Protein AF-A0A9W3TJ13-F1 (afdb_monomer_lite)

Foldseek 3Di:
DPLLVVLLVQLLVLLVVLLVQLVVVVVDPDDLVSLVSSVVSLLSSLVSLLVSLVPDDDPDPLSVVLSVLLVVLSVCLVVLVVVLVVCVVVVVDQLVVSLVSLVSSVVSLVSNLVSSLVNLVVCVPDPVDDPVSSVSSNVSSVSSCSSSVVSSVVSSVVSVCVNVVHDDDD

Organism: Bacillus thuringiensis (NCBI:txid1428)

Radius of gyration: 17.48 Å; chains: 1; bounding box: 41×22×54 Å

Secondary structure (DSSP, 8-state):
--HHHHHHHHHHHHHHHHHHHHHHHHHTT--GGGHHHHHHHHHHHHHHHHHHHHTS---SHHHHHHHHHHHHHHHHHHHHHHHHHHHHHTT-S-HHHHHHHHHHHHHHHHHHHHHHHHHHHHTTT-TTS-HHHHHHHHHHHHHHHHHHHHHHHHHHHHHHHHHTT--S--

InterPro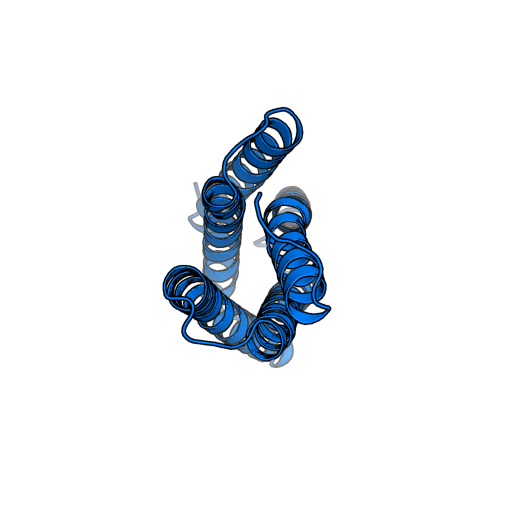 domains:
  IPR025001 Protein of unknown function DUF3902 [PF13042] (2-166)

Sequence (170 aa):
MKAVAKNIIISFVFAVLGIIWLALNLRGNHEWILYWIDVLLAYLSLFFLILVYCKNEYNKKLPKVLIKIAVISFNTGALGILIGIIYELLEKWTYKILMLYWLVILFLYLMTIISLVILVFVNRNDPSYNWLYKILILLSILFTLGPVIFPVVLTIIGNVMNASGGWSNI

pLDDT: mean 87.97, std 12.63, range [39.31, 98.12]

Structure (mmCIF, N/CA/C/O backbone):
data_AF-A0A9W3TJ13-F1
#
_entry.id   AF-A0A9W3TJ13-F1
#
loop_
_atom_site.group_PDB
_atom_site.id
_atom_site.type_symbol
_atom_site.label_atom_id
_atom_site.label_alt_id
_atom_site.label_comp_id
_atom_site.label_asym_id
_atom_site.label_entity_id
_atom_site.label_seq_id
_atom_site.pdbx_PDB_ins_code
_atom_site.Cartn_x
_atom_site.Cartn_y
_atom_site.Cartn_z
_atom_site.occupancy
_atom_site.B_iso_or_equiv
_atom_site.auth_seq_id
_atom_site.auth_comp_id
_atom_site.auth_asym_id
_atom_site.auth_atom_id
_atom_site.pdbx_PDB_model_num
ATOM 1 N N . MET A 1 1 ? -19.156 13.845 14.046 1.00 54.50 1 MET A N 1
ATOM 2 C CA . MET A 1 1 ? -18.644 12.462 13.879 1.00 54.50 1 MET A CA 1
ATOM 3 C C . MET A 1 1 ? -17.532 12.214 14.886 1.00 54.50 1 MET A C 1
ATOM 5 O O . MET A 1 1 ? -16.665 13.074 14.998 1.00 54.50 1 MET A O 1
ATOM 9 N N . LYS A 1 2 ? -17.514 11.072 15.594 1.00 71.25 2 LYS A N 1
ATOM 10 C CA . LYS A 1 2 ? -16.312 10.659 16.348 1.00 71.25 2 LYS A CA 1
ATOM 11 C C . LYS A 1 2 ? -15.118 10.627 15.382 1.00 71.25 2 LYS A C 1
ATOM 13 O O . LYS A 1 2 ? -15.274 10.172 14.248 1.00 71.25 2 LYS A O 1
ATOM 18 N N . ALA A 1 3 ? -13.951 11.107 15.814 1.00 78.00 3 ALA A N 1
ATOM 19 C CA . ALA A 1 3 ? -12.763 11.246 14.961 1.00 78.00 3 ALA A CA 1
ATOM 20 C C . ALA A 1 3 ? -12.375 9.940 14.234 1.00 78.00 3 ALA A C 1
ATOM 22 O O . ALA A 1 3 ? -11.921 9.981 13.094 1.00 78.00 3 ALA A O 1
ATOM 23 N N . VAL A 1 4 ? -12.635 8.788 14.862 1.00 83.19 4 VAL A N 1
ATOM 24 C CA . VAL A 1 4 ? -12.443 7.445 14.292 1.00 83.19 4 VAL A CA 1
ATOM 25 C C . VAL A 1 4 ? -13.295 7.223 13.038 1.00 83.19 4 VAL A C 1
ATOM 27 O O . VAL A 1 4 ? -12.759 6.903 11.983 1.00 83.19 4 VAL A O 1
ATOM 30 N N . ALA A 1 5 ? -14.609 7.462 13.114 1.00 85.75 5 ALA A N 1
ATOM 31 C CA . ALA A 1 5 ? -15.523 7.256 11.988 1.00 85.75 5 ALA A CA 1
ATOM 32 C C . ALA A 1 5 ? -15.178 8.156 10.792 1.00 85.75 5 ALA A C 1
ATOM 34 O O . ALA A 1 5 ? -15.210 7.704 9.651 1.00 85.75 5 ALA A O 1
ATOM 35 N N . LYS A 1 6 ? -14.785 9.411 11.059 1.00 90.19 6 LYS A N 1
ATOM 36 C CA . LYS A 1 6 ? -14.334 10.349 10.021 1.00 90.19 6 LYS A CA 1
ATOM 37 C C . LYS A 1 6 ? -13.149 9.775 9.239 1.00 90.19 6 LYS A C 1
ATOM 39 O O . LYS A 1 6 ? -13.184 9.766 8.015 1.00 90.19 6 LYS A O 1
ATOM 44 N N . ASN A 1 7 ? -12.126 9.277 9.929 1.00 91.81 7 ASN A N 1
ATOM 45 C CA . ASN A 1 7 ? -10.940 8.733 9.270 1.00 91.81 7 ASN A CA 1
ATOM 46 C C . ASN A 1 7 ? -11.242 7.453 8.475 1.00 91.81 7 ASN A C 1
ATOM 48 O O . ASN A 1 7 ? -10.694 7.279 7.393 1.00 91.81 7 ASN A O 1
ATOM 52 N N . ILE A 1 8 ? -12.133 6.587 8.970 1.00 92.06 8 ILE A N 1
ATOM 53 C CA . ILE A 1 8 ? -12.556 5.378 8.240 1.00 92.06 8 ILE A CA 1
ATOM 54 C C . ILE A 1 8 ? -13.268 5.754 6.937 1.00 92.06 8 ILE A C 1
ATOM 56 O O . ILE A 1 8 ? -12.957 5.196 5.890 1.00 92.06 8 ILE A O 1
ATOM 60 N N . ILE A 1 9 ? -14.184 6.727 6.984 1.00 94.06 9 ILE A N 1
ATOM 61 C CA . ILE A 1 9 ? -14.895 7.207 5.790 1.00 94.06 9 ILE A CA 1
ATOM 62 C C . ILE A 1 9 ? -13.913 7.831 4.795 1.00 94.06 9 ILE A C 1
ATOM 64 O O . ILE A 1 9 ? -13.974 7.520 3.611 1.00 94.06 9 ILE A O 1
ATOM 68 N N . ILE A 1 10 ? -12.985 8.671 5.265 1.00 94.94 10 ILE A N 1
ATOM 69 C CA . ILE A 1 10 ? -11.967 9.283 4.400 1.00 94.94 10 ILE A CA 1
ATOM 70 C C . ILE A 1 10 ? -11.096 8.208 3.741 1.00 94.94 10 ILE A C 1
ATOM 72 O O . ILE A 1 10 ? -10.881 8.262 2.533 1.00 94.94 10 ILE A O 1
ATOM 76 N N . SER A 1 11 ? -10.640 7.211 4.507 1.00 96.38 11 SER A N 1
ATOM 77 C CA . SER A 1 11 ? -9.908 6.069 3.952 1.00 96.38 11 SER A CA 1
ATOM 78 C C . SER A 1 11 ? -10.710 5.381 2.850 1.00 96.38 11 SER A C 1
ATOM 80 O O . SER A 1 11 ? -10.192 5.156 1.760 1.00 96.38 11 SER A O 1
ATOM 82 N N . PHE A 1 12 ? -11.983 5.088 3.111 1.00 96.62 12 PHE A N 1
ATOM 83 C CA . PHE A 1 12 ? -12.838 4.417 2.142 1.00 96.62 12 PHE A CA 1
ATOM 84 C C . PHE A 1 12 ? -12.996 5.220 0.847 1.00 96.62 12 PHE A C 1
ATOM 86 O O . PHE A 1 12 ? -12.848 4.658 -0.235 1.00 96.62 12 PHE A O 1
ATOM 93 N N . VAL A 1 13 ? -13.207 6.537 0.943 1.00 97.75 13 VAL A N 1
ATOM 94 C CA . VAL A 1 13 ? -13.282 7.425 -0.229 1.00 97.75 13 VAL A CA 1
ATOM 95 C C . VAL A 1 13 ? -11.995 7.358 -1.052 1.00 97.75 13 VAL A C 1
ATOM 97 O O . VAL A 1 13 ? -12.065 7.157 -2.260 1.00 97.75 13 VAL A O 1
ATOM 100 N N . PHE A 1 14 ? -10.822 7.457 -0.418 1.00 98.12 14 PHE A N 1
ATOM 101 C CA . PHE A 1 14 ? -9.545 7.341 -1.130 1.00 98.12 14 PHE A CA 1
ATOM 102 C C . PHE A 1 14 ? -9.347 5.966 -1.779 1.00 98.12 14 PHE A C 1
ATOM 104 O O . PHE A 1 14 ? -8.860 5.892 -2.904 1.00 98.12 14 PHE A O 1
ATOM 111 N N . ALA A 1 15 ? -9.762 4.885 -1.115 1.00 97.25 15 ALA A N 1
ATOM 112 C CA . ALA A 1 15 ? -9.664 3.538 -1.670 1.00 97.25 15 ALA A CA 1
ATOM 113 C C . ALA A 1 15 ? -10.547 3.369 -2.919 1.00 97.25 15 ALA A C 1
ATOM 115 O O . ALA A 1 15 ? -10.103 2.827 -3.927 1.00 97.25 15 ALA A O 1
ATOM 116 N N . VAL A 1 16 ? -11.783 3.879 -2.872 1.00 97.56 16 VAL A N 1
ATOM 117 C CA . VAL A 1 16 ? -12.705 3.872 -4.017 1.00 97.56 16 VAL A CA 1
ATOM 118 C C . VAL A 1 16 ? -12.157 4.716 -5.165 1.00 97.56 16 VAL A C 1
ATOM 120 O O . VAL A 1 16 ? -12.178 4.263 -6.306 1.00 97.56 16 VAL A O 1
ATOM 123 N N . LEU A 1 17 ? -11.626 5.909 -4.879 1.00 97.31 17 LEU A N 1
ATOM 124 C CA . LEU A 1 17 ? -10.993 6.750 -5.897 1.00 97.31 17 LEU A CA 1
ATOM 125 C C . LEU A 1 17 ? -9.804 6.045 -6.558 1.00 97.31 17 LEU A C 1
ATOM 127 O O . LEU A 1 17 ? -9.684 6.114 -7.775 1.00 97.31 17 LEU A O 1
ATOM 131 N N . GLY A 1 18 ? -8.979 5.327 -5.789 1.00 95.94 18 GLY A N 1
ATOM 132 C CA . GLY A 1 18 ? -7.889 4.517 -6.338 1.00 95.94 18 GLY A CA 1
ATOM 133 C C . GLY A 1 18 ? -8.389 3.424 -7.286 1.00 95.94 18 GLY A C 1
ATOM 134 O O . GLY A 1 18 ? -7.834 3.240 -8.358 1.00 95.94 18 GLY A O 1
ATOM 135 N N . ILE A 1 19 ? -9.481 2.732 -6.947 1.00 95.44 19 ILE A N 1
ATOM 136 C CA . ILE A 1 19 ? -10.087 1.731 -7.845 1.00 95.44 19 ILE A CA 1
ATOM 137 C C . ILE A 1 19 ? -10.653 2.368 -9.119 1.00 95.44 19 ILE A C 1
ATOM 139 O O . ILE A 1 19 ? -10.511 1.803 -10.203 1.00 95.44 19 ILE A O 1
ATOM 143 N N . ILE A 1 20 ? -11.299 3.532 -9.004 1.00 93.94 20 ILE A N 1
ATOM 144 C CA . ILE A 1 20 ? -11.822 4.266 -10.163 1.00 93.94 20 ILE A CA 1
ATOM 145 C C . ILE A 1 20 ? -10.670 4.681 -11.080 1.00 93.94 20 ILE A C 1
ATOM 147 O O . ILE A 1 20 ? -10.757 4.468 -12.288 1.00 93.94 20 ILE A O 1
ATOM 151 N N . TRP A 1 21 ? -9.597 5.237 -10.515 1.00 93.06 21 TRP A N 1
ATOM 152 C CA . TRP A 1 21 ? -8.429 5.659 -11.282 1.00 93.06 21 TRP A CA 1
ATOM 153 C C . TRP A 1 21 ? -7.754 4.464 -11.964 1.00 93.06 21 TRP A C 1
ATOM 155 O O . TRP A 1 21 ? -7.543 4.512 -13.174 1.00 93.06 21 TRP A O 1
ATOM 165 N N . LEU A 1 22 ? -7.605 3.337 -11.260 1.00 92.62 22 LEU A N 1
ATOM 166 C CA . LEU A 1 22 ? -7.074 2.098 -11.825 1.00 92.62 22 LEU A CA 1
ATOM 167 C C . LEU A 1 22 ? -7.919 1.631 -13.015 1.00 92.62 22 LEU A C 1
ATOM 169 O O . LEU A 1 22 ? -7.386 1.259 -14.055 1.00 92.62 22 LEU A O 1
ATOM 173 N N . ALA A 1 23 ? -9.248 1.670 -12.894 1.00 91.94 23 ALA A N 1
ATOM 174 C CA . ALA A 1 23 ? -10.144 1.273 -13.976 1.00 91.94 23 ALA A CA 1
ATOM 175 C C . ALA A 1 23 ? -10.037 2.189 -15.209 1.00 91.94 23 ALA A C 1
ATOM 177 O O . ALA A 1 23 ? -10.169 1.706 -16.335 1.00 91.94 23 ALA A O 1
ATOM 178 N N . LEU A 1 24 ? 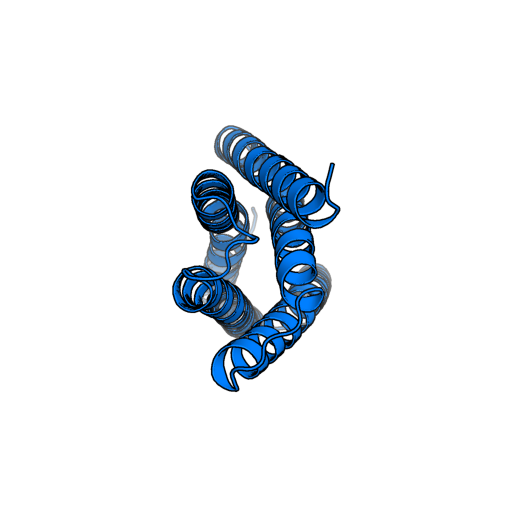-9.801 3.491 -15.019 1.00 89.50 24 LEU A N 1
ATOM 179 C CA . LEU A 1 24 ? -9.549 4.435 -16.115 1.00 89.50 24 LEU A CA 1
ATOM 180 C C . LEU A 1 24 ? -8.193 4.168 -16.774 1.00 89.50 24 LEU A C 1
ATOM 182 O O . LEU A 1 24 ? -8.100 4.104 -18.000 1.00 89.50 24 LEU A O 1
ATOM 186 N N . ASN A 1 25 ? -7.174 3.936 -15.953 1.00 86.94 25 ASN A N 1
ATOM 187 C CA . ASN A 1 25 ? -5.821 3.599 -16.366 1.00 86.94 25 ASN A CA 1
ATOM 188 C C . ASN A 1 25 ? -5.764 2.294 -17.172 1.00 86.94 25 ASN A C 1
ATOM 190 O O . ASN A 1 25 ? -5.073 2.239 -18.178 1.00 86.94 25 ASN A O 1
ATOM 194 N N . LEU A 1 26 ? -6.555 1.280 -16.811 1.00 85.88 26 LEU A N 1
ATOM 195 C CA . LEU A 1 26 ? -6.668 0.026 -17.570 1.00 85.88 26 LEU A CA 1
ATOM 196 C C . LEU A 1 26 ? -7.411 0.172 -18.908 1.00 85.88 26 LEU A C 1
ATOM 198 O O . LEU A 1 26 ? -7.271 -0.681 -19.783 1.00 85.88 26 LEU A O 1
ATOM 202 N N . ARG A 1 27 ? -8.253 1.202 -19.060 1.00 84.38 27 ARG A N 1
ATOM 203 C CA . ARG A 1 27 ? -9.055 1.431 -20.276 1.00 84.38 27 ARG A CA 1
ATOM 204 C C . ARG A 1 27 ? -8.384 2.364 -21.278 1.00 84.38 27 ARG A C 1
ATOM 206 O O . ARG A 1 27 ? -8.701 2.286 -22.461 1.00 84.38 27 ARG A O 1
ATOM 213 N N . GLY A 1 28 ? -7.528 3.268 -20.815 1.00 71.12 28 GLY A N 1
ATOM 214 C CA . GLY A 1 28 ? -6.802 4.206 -21.667 1.00 71.12 28 GLY A CA 1
ATOM 215 C C . GLY A 1 28 ? -5.331 3.833 -21.807 1.00 71.12 28 GLY A C 1
ATOM 216 O O . GLY A 1 28 ? -4.764 3.195 -20.931 1.00 71.12 28 GLY A O 1
ATOM 217 N N . ASN A 1 29 ? -4.695 4.272 -22.891 1.00 69.19 29 ASN A N 1
ATOM 218 C CA . ASN A 1 29 ? -3.251 4.127 -23.069 1.00 69.19 29 ASN A CA 1
ATOM 219 C C . ASN A 1 29 ? -2.521 5.278 -22.355 1.00 69.19 29 ASN A C 1
ATOM 221 O O . ASN A 1 29 ? -2.046 6.213 -22.998 1.00 69.19 29 ASN A O 1
ATOM 225 N N . HIS A 1 30 ? -2.551 5.270 -21.023 1.00 72.25 30 HIS A N 1
ATOM 226 C CA . HIS A 1 30 ? -1.938 6.317 -20.208 1.00 72.25 30 HIS A CA 1
ATOM 227 C C . HIS A 1 30 ? -0.441 6.060 -20.011 1.00 72.25 30 HIS A C 1
ATOM 229 O O . HIS A 1 30 ? 0.005 4.914 -19.950 1.00 72.25 30 HIS A O 1
ATOM 235 N N . GLU A 1 31 ? 0.331 7.141 -19.882 1.00 81.94 31 GLU A N 1
ATOM 236 C CA . GLU A 1 31 ? 1.753 7.061 -19.550 1.00 81.94 31 GLU A CA 1
ATOM 237 C C . GLU A 1 31 ? 1.966 6.351 -18.210 1.00 81.94 31 GLU A C 1
ATOM 239 O O . GLU A 1 31 ? 1.214 6.558 -17.255 1.00 81.94 31 GLU A O 1
ATOM 244 N N . TRP A 1 32 ? 3.045 5.568 -18.115 1.00 82.44 32 TRP A N 1
ATOM 245 C CA . TRP A 1 32 ? 3.369 4.780 -16.923 1.00 82.44 32 TRP A CA 1
ATOM 246 C C . TRP A 1 32 ? 3.381 5.605 -15.629 1.00 82.44 32 TRP A C 1
ATOM 248 O O . TRP A 1 32 ? 2.949 5.131 -14.576 1.00 82.44 32 TRP A O 1
ATOM 258 N N . ILE A 1 33 ? 3.813 6.869 -15.709 1.00 83.12 33 ILE A N 1
ATOM 259 C CA . ILE A 1 33 ? 3.897 7.755 -14.548 1.00 83.12 33 ILE A CA 1
ATOM 260 C C . ILE A 1 33 ? 2.524 8.003 -13.896 1.00 83.12 33 ILE A C 1
ATOM 262 O O . ILE A 1 33 ? 2.430 8.184 -12.681 1.00 83.12 33 ILE A O 1
ATOM 266 N N . LEU A 1 34 ? 1.442 7.960 -14.681 1.00 86.38 34 LEU A N 1
ATOM 267 C CA . LEU A 1 34 ? 0.078 8.206 -14.212 1.00 86.38 34 LEU A CA 1
ATOM 268 C C . LEU A 1 34 ? -0.494 7.034 -13.405 1.00 86.38 34 LEU A C 1
ATOM 270 O O . LEU A 1 34 ? -1.430 7.244 -12.625 1.00 86.38 34 LEU A O 1
ATOM 274 N N . TYR A 1 35 ? 0.089 5.833 -13.506 1.00 88.56 35 TYR A N 1
ATOM 275 C CA . TYR A 1 35 ? -0.261 4.718 -12.621 1.00 88.56 35 TYR A CA 1
ATOM 276 C C . TYR A 1 35 ? 0.170 4.978 -11.170 1.00 88.56 35 TYR A C 1
ATOM 278 O O . TYR A 1 35 ? -0.401 4.417 -10.241 1.00 88.56 35 TYR A O 1
ATOM 286 N N . TRP A 1 36 ? 1.127 5.874 -10.913 1.00 93.06 36 TRP A N 1
ATOM 287 C CA . TRP A 1 36 ? 1.531 6.195 -9.538 1.00 93.06 36 TRP A CA 1
ATOM 288 C C . TRP A 1 36 ? 0.506 7.053 -8.785 1.00 93.06 36 TRP A C 1
ATOM 290 O O . TRP A 1 36 ? 0.549 7.120 -7.555 1.00 93.06 36 TRP A O 1
ATOM 300 N N . ILE A 1 37 ? -0.464 7.650 -9.487 1.00 93.00 37 ILE A N 1
ATOM 301 C CA . ILE A 1 37 ? -1.615 8.312 -8.855 1.00 93.00 37 ILE A CA 1
ATOM 302 C C . ILE A 1 37 ? -2.496 7.274 -8.139 1.00 93.00 37 ILE A C 1
ATOM 304 O O . ILE A 1 37 ? -2.953 7.537 -7.025 1.00 93.00 37 ILE A O 1
ATOM 308 N N . ASP A 1 38 ? -2.659 6.074 -8.712 1.00 92.19 38 ASP A N 1
ATOM 309 C CA . ASP A 1 38 ? -3.351 4.946 -8.065 1.00 92.19 38 ASP A CA 1
ATOM 310 C C . ASP A 1 38 ? -2.707 4.611 -6.719 1.00 92.19 38 ASP A C 1
ATOM 312 O O . ASP A 1 38 ? -3.374 4.501 -5.683 1.00 92.19 38 ASP A O 1
ATOM 316 N N . VAL A 1 39 ? -1.376 4.520 -6.736 1.00 95.44 39 VAL A N 1
ATOM 317 C CA . VAL A 1 39 ? -0.560 4.224 -5.559 1.00 95.44 39 VAL A CA 1
ATOM 318 C C . VAL A 1 39 ? -0.705 5.321 -4.513 1.00 95.44 39 VAL A C 1
ATOM 320 O O . VAL A 1 39 ? -0.909 5.018 -3.338 1.00 95.44 39 VAL A O 1
ATOM 323 N N . LEU A 1 40 ? -0.665 6.593 -4.918 1.00 96.62 40 LEU A N 1
ATOM 324 C CA . LEU A 1 40 ? -0.847 7.727 -4.014 1.00 96.62 40 LEU A CA 1
ATOM 325 C C . LEU A 1 40 ? -2.207 7.676 -3.303 1.00 96.62 40 LEU A C 1
ATOM 327 O O . LEU A 1 40 ? -2.270 7.822 -2.079 1.00 96.62 40 LEU A O 1
ATOM 331 N N . LEU A 1 41 ? -3.291 7.440 -4.048 1.00 97.56 41 LEU A N 1
ATOM 332 C CA . LEU A 1 41 ? -4.645 7.338 -3.496 1.00 97.56 41 LEU A CA 1
ATOM 333 C C . LEU A 1 41 ? -4.759 6.162 -2.518 1.00 97.56 41 LEU A C 1
ATOM 335 O O . LEU A 1 41 ? -5.314 6.304 -1.424 1.00 97.56 41 LEU A O 1
ATOM 339 N N . ALA A 1 42 ? -4.166 5.019 -2.857 1.00 96.75 42 ALA A N 1
ATOM 340 C CA . ALA A 1 42 ? -4.127 3.871 -1.966 1.00 96.75 42 ALA A CA 1
ATOM 341 C C . ALA A 1 42 ? -3.326 4.137 -0.681 1.00 96.75 42 ALA A C 1
ATOM 343 O O . ALA A 1 42 ? -3.785 3.803 0.414 1.00 96.75 42 ALA A O 1
ATOM 344 N N . TYR A 1 43 ? -2.166 4.788 -0.780 1.00 96.31 43 TYR A N 1
ATOM 345 C CA . TYR A 1 43 ? -1.351 5.145 0.382 1.00 96.31 43 TYR A CA 1
ATOM 346 C C . TYR A 1 43 ? -2.048 6.166 1.288 1.00 96.31 43 TYR A C 1
ATOM 348 O O . TYR A 1 43 ? -1.991 6.029 2.511 1.00 96.31 43 TYR A O 1
ATOM 356 N N . LEU A 1 44 ? -2.771 7.139 0.723 1.00 97.50 44 LEU A N 1
ATOM 357 C CA . LEU A 1 44 ? -3.614 8.056 1.497 1.00 97.50 44 LEU A CA 1
ATOM 358 C C . LEU A 1 44 ? -4.718 7.305 2.247 1.00 97.50 44 LEU A C 1
ATOM 360 O O . LEU A 1 44 ? -4.939 7.562 3.431 1.00 97.50 44 LEU A O 1
ATOM 364 N N . SER A 1 45 ? -5.373 6.335 1.603 1.00 97.56 45 SER A N 1
ATOM 365 C CA . SER A 1 45 ? -6.355 5.483 2.280 1.00 97.56 45 SER A CA 1
ATOM 366 C C . SER A 1 45 ? -5.747 4.748 3.479 1.00 97.56 45 SER A C 1
ATOM 368 O O . SER A 1 45 ? -6.268 4.842 4.597 1.00 97.56 45 SER A O 1
ATOM 370 N N . LEU A 1 46 ? -4.618 4.065 3.273 1.00 97.06 46 LEU A N 1
ATOM 371 C CA . LEU A 1 46 ? -3.932 3.312 4.324 1.00 97.06 46 LEU A CA 1
ATOM 372 C C . LEU A 1 46 ? -3.434 4.215 5.455 1.00 97.06 46 LEU A C 1
ATOM 374 O O . LEU A 1 46 ? -3.540 3.838 6.621 1.00 97.06 46 LEU A O 1
ATOM 378 N N . PHE A 1 47 ? -2.967 5.424 5.143 1.00 96.44 47 PHE A N 1
ATOM 379 C CA . PHE A 1 47 ? -2.561 6.412 6.141 1.00 96.44 47 PHE A CA 1
ATOM 380 C C . PHE A 1 47 ? -3.692 6.722 7.129 1.00 96.44 47 PHE A C 1
ATOM 382 O O . PHE A 1 47 ? -3.494 6.664 8.347 1.00 96.44 47 PHE A O 1
ATOM 389 N N . PHE A 1 48 ? -4.903 6.990 6.630 1.00 94.75 48 PHE A N 1
ATOM 390 C CA . PHE A 1 48 ? -6.048 7.263 7.500 1.00 94.75 48 PHE A CA 1
ATOM 391 C C . PHE A 1 48 ? -6.452 6.047 8.344 1.00 94.75 48 PHE A C 1
ATOM 393 O O . PHE A 1 48 ? -6.840 6.232 9.501 1.00 94.75 48 PHE A O 1
ATOM 400 N N . LEU A 1 49 ? -6.306 4.820 7.831 1.00 93.44 49 LEU A N 1
ATOM 401 C CA . LEU A 1 49 ? -6.511 3.602 8.627 1.00 93.44 49 LEU A CA 1
ATOM 402 C C . LEU A 1 49 ? -5.451 3.441 9.714 1.00 93.44 49 LEU A C 1
ATOM 404 O O . LEU A 1 49 ? -5.784 3.172 10.865 1.00 93.44 49 LEU A O 1
ATOM 408 N N . ILE A 1 50 ? -4.178 3.655 9.392 1.00 93.38 50 ILE A N 1
ATOM 409 C CA . ILE A 1 50 ? -3.092 3.584 10.373 1.00 93.38 50 ILE A CA 1
ATOM 410 C C . ILE A 1 50 ? -3.324 4.611 11.489 1.00 93.38 50 ILE A C 1
ATOM 412 O O . ILE A 1 50 ? -3.212 4.264 12.663 1.00 93.38 50 ILE A O 1
ATOM 416 N N . LEU A 1 51 ? -3.749 5.837 11.160 1.00 91.44 51 LEU A N 1
ATOM 417 C CA . LEU A 1 51 ? -4.113 6.852 12.157 1.00 91.44 51 LEU A CA 1
ATOM 418 C C . LEU A 1 51 ? -5.246 6.404 13.085 1.00 91.44 51 LEU A C 1
ATOM 420 O O . LEU A 1 51 ? -5.242 6.745 14.269 1.00 91.44 51 LEU A O 1
ATOM 424 N N . VAL A 1 52 ? -6.224 5.668 12.556 1.00 88.75 52 VAL A N 1
ATOM 425 C CA . VAL A 1 52 ? -7.323 5.102 13.345 1.00 88.75 52 VAL A CA 1
ATOM 426 C C . VAL A 1 52 ? -6.791 4.109 14.373 1.00 88.75 52 VAL A C 1
ATOM 428 O O . VAL A 1 52 ? -7.221 4.143 15.526 1.00 88.75 52 VAL A O 1
ATOM 431 N N . TYR A 1 53 ? -5.820 3.275 13.994 1.00 85.69 53 TYR A N 1
ATOM 432 C CA . TYR A 1 53 ? -5.206 2.341 14.928 1.00 85.69 53 TYR A CA 1
ATOM 433 C C . TYR A 1 53 ? -4.271 3.041 15.916 1.00 85.69 53 TYR A C 1
ATOM 435 O O . TYR A 1 53 ? -4.398 2.779 17.103 1.00 85.69 53 TYR A O 1
ATOM 443 N N . CYS A 1 54 ? -3.414 3.969 15.488 1.00 84.69 54 CYS A N 1
ATOM 444 C CA . CYS A 1 54 ? -2.465 4.666 16.368 1.00 84.69 54 CYS A CA 1
ATOM 445 C C . CYS A 1 54 ? -3.125 5.489 17.486 1.00 84.69 54 CYS A C 1
ATOM 447 O O . CYS A 1 54 ? -2.504 5.699 18.523 1.00 84.69 54 CYS A O 1
ATOM 449 N N . LYS A 1 55 ? -4.361 5.966 17.289 1.00 76.06 55 LYS A N 1
ATOM 450 C CA . LYS A 1 55 ? -5.081 6.782 18.281 1.00 76.06 55 LYS A CA 1
ATOM 451 C C . LYS A 1 55 ? -5.749 5.988 19.403 1.00 76.06 55 LYS A C 1
ATOM 453 O O . LYS A 1 55 ? -6.174 6.609 20.372 1.00 76.06 55 LYS A O 1
ATOM 458 N N . ASN A 1 56 ? -5.872 4.666 19.289 1.00 70.19 56 ASN A N 1
ATOM 459 C CA . ASN A 1 56 ? -6.513 3.873 20.339 1.00 70.19 56 ASN A CA 1
ATOM 460 C C . ASN A 1 56 ? -5.456 3.293 21.283 1.00 70.19 56 ASN A C 1
ATOM 462 O O . ASN A 1 56 ? -4.420 2.781 20.850 1.00 70.19 56 ASN A O 1
ATOM 466 N N . GLU A 1 57 ? -5.740 3.331 22.579 1.00 65.44 57 GLU A N 1
ATOM 467 C CA . GLU A 1 57 ? -4.902 2.695 23.588 1.00 65.44 57 GLU A CA 1
ATOM 468 C C . GLU A 1 57 ? -5.165 1.187 23.609 1.00 65.44 57 GLU A C 1
ATOM 470 O O . GLU A 1 57 ? -6.226 0.719 24.019 1.00 65.44 57 GLU A O 1
ATOM 475 N N . TYR A 1 58 ? -4.188 0.395 23.165 1.00 68.25 58 TYR A N 1
ATOM 476 C CA . TYR A 1 58 ? -4.269 -1.062 23.273 1.00 68.25 58 TYR A CA 1
ATOM 477 C C . TYR A 1 58 ? -3.556 -1.548 24.520 1.00 68.25 58 TYR A C 1
ATOM 479 O O . TYR A 1 58 ? -2.352 -1.360 24.665 1.00 68.25 58 TYR A O 1
ATOM 487 N N . ASN A 1 59 ? -4.260 -2.291 25.368 1.00 69.12 59 ASN A N 1
ATOM 488 C CA . ASN A 1 59 ? -3.641 -2.938 26.529 1.00 69.12 59 ASN A CA 1
ATOM 489 C C . ASN A 1 59 ? -2.848 -4.201 26.155 1.00 69.12 59 ASN A C 1
ATOM 491 O O . ASN A 1 59 ? -1.960 -4.628 26.888 1.00 69.12 59 ASN A O 1
ATOM 495 N N . LYS A 1 60 ? -3.118 -4.792 24.986 1.00 81.31 60 LYS A N 1
ATOM 496 C CA . LYS A 1 60 ? -2.490 -6.044 24.543 1.00 81.31 60 LYS A CA 1
ATOM 497 C C . LYS A 1 60 ? -1.171 -5.793 23.799 1.00 81.31 60 LYS A C 1
ATOM 499 O O . LYS A 1 60 ? -1.064 -4.877 22.987 1.00 81.31 60 LYS A O 1
ATOM 504 N N . LYS A 1 61 ? -0.181 -6.669 24.019 1.00 86.31 61 LYS A N 1
ATOM 505 C CA . LYS A 1 61 ? 1.149 -6.611 23.377 1.00 86.31 61 LYS A CA 1
ATOM 506 C C . LYS A 1 61 ? 1.080 -6.755 21.851 1.00 86.31 61 LYS A C 1
ATOM 508 O O . LYS A 1 61 ? 1.757 -6.022 21.140 1.00 86.31 61 LYS A O 1
ATOM 513 N N . LEU A 1 62 ? 0.247 -7.670 21.351 1.00 87.25 62 LEU A N 1
ATOM 514 C CA . LEU A 1 62 ? 0.180 -8.011 19.926 1.00 87.25 62 LEU A CA 1
ATOM 515 C C . LEU A 1 62 ? -0.311 -6.845 19.035 1.00 87.25 62 LEU A C 1
ATOM 517 O O . LEU A 1 62 ? 0.417 -6.503 18.106 1.00 87.25 62 LEU A O 1
ATOM 521 N N . PRO A 1 63 ? -1.429 -6.143 19.332 1.00 87.56 63 PRO A N 1
ATOM 522 C CA . PRO A 1 63 ? -1.821 -4.940 18.589 1.00 87.56 63 PRO A CA 1
ATOM 523 C C . PRO A 1 63 ? -0.741 -3.854 18.551 1.00 87.56 63 PRO A C 1
ATOM 525 O O . PRO A 1 63 ? -0.497 -3.274 17.498 1.00 87.56 63 PRO A O 1
ATOM 528 N N . LYS A 1 64 ? -0.029 -3.615 19.666 1.00 88.88 64 LYS A N 1
ATOM 529 C CA . LYS A 1 64 ? 1.073 -2.636 19.698 1.00 88.88 64 LYS A CA 1
ATOM 530 C C . LYS A 1 64 ? 2.192 -2.999 18.721 1.00 88.88 64 LYS A C 1
ATOM 532 O O . LYS A 1 64 ? 2.717 -2.121 18.043 1.00 88.88 64 LYS A O 1
ATOM 537 N N . VAL A 1 65 ? 2.569 -4.277 18.663 1.00 92.62 65 VAL A N 1
ATOM 538 C CA . VAL A 1 65 ? 3.608 -4.760 17.740 1.00 92.62 65 VAL A CA 1
ATOM 539 C C . VAL A 1 65 ? 3.142 -4.627 16.292 1.00 92.62 65 VAL A C 1
ATOM 541 O O . VAL A 1 65 ? 3.872 -4.070 15.479 1.00 92.62 65 VAL A O 1
ATOM 544 N N . LEU A 1 66 ? 1.918 -5.058 15.980 1.00 93.38 66 LEU A N 1
ATOM 545 C CA . LEU A 1 66 ? 1.372 -4.970 14.622 1.00 93.38 66 LEU A CA 1
ATOM 546 C C . LEU A 1 66 ? 1.271 -3.529 14.119 1.00 93.38 66 LEU A C 1
ATOM 548 O O . LEU A 1 66 ? 1.586 -3.272 12.964 1.00 93.38 66 LEU A O 1
ATOM 552 N N . ILE A 1 67 ? 0.896 -2.576 14.978 1.00 92.56 67 ILE A N 1
ATOM 553 C CA . ILE A 1 67 ? 0.860 -1.154 14.606 1.00 92.56 67 ILE A CA 1
ATOM 554 C C . ILE A 1 67 ? 2.258 -0.644 14.285 1.00 92.56 67 ILE A C 1
ATOM 556 O O . ILE A 1 67 ? 2.431 0.047 13.288 1.00 92.56 67 ILE A O 1
ATOM 560 N N . LYS A 1 68 ? 3.272 -1.007 15.080 1.00 94.12 68 LYS A N 1
ATOM 561 C CA . LYS A 1 68 ? 4.661 -0.632 14.780 1.00 94.12 68 LYS A CA 1
ATOM 562 C C . LYS A 1 68 ? 5.117 -1.200 13.439 1.00 94.12 68 LYS A C 1
ATOM 564 O O . LYS A 1 68 ? 5.690 -0.461 12.647 1.00 94.12 68 LYS A O 1
ATOM 569 N N . ILE A 1 69 ? 4.832 -2.476 13.172 1.00 95.88 69 ILE A N 1
ATOM 570 C CA . ILE A 1 69 ? 5.160 -3.112 11.889 1.00 95.88 69 ILE A CA 1
ATOM 571 C C . ILE A 1 69 ? 4.443 -2.388 10.745 1.00 95.88 69 ILE A C 1
ATOM 573 O O . ILE A 1 69 ? 5.095 -2.022 9.769 1.00 95.88 69 ILE A O 1
ATOM 577 N N . ALA A 1 70 ? 3.141 -2.118 10.877 1.00 96.00 70 ALA A N 1
ATOM 578 C CA . ALA A 1 70 ? 2.360 -1.399 9.873 1.00 96.00 70 ALA A CA 1
ATOM 579 C C . ALA A 1 70 ? 2.923 0.004 9.611 1.00 96.00 70 ALA A C 1
ATOM 581 O O . ALA A 1 70 ? 3.134 0.361 8.461 1.00 96.00 70 ALA A O 1
ATOM 582 N N . VAL A 1 71 ? 3.234 0.776 10.657 1.00 96.50 71 VAL A N 1
ATOM 583 C CA . VAL A 1 71 ? 3.793 2.133 10.535 1.00 96.50 71 VAL A CA 1
ATOM 584 C C . VAL A 1 71 ? 5.168 2.112 9.871 1.00 96.50 71 VAL A C 1
ATOM 586 O O . VAL A 1 71 ? 5.410 2.907 8.967 1.00 96.50 71 VAL A O 1
ATOM 589 N N . ILE A 1 72 ? 6.070 1.223 10.294 1.00 97.31 72 ILE A N 1
ATOM 590 C CA . ILE A 1 72 ? 7.424 1.147 9.727 1.00 97.31 72 ILE A CA 1
ATOM 591 C C . ILE A 1 72 ? 7.346 0.718 8.260 1.00 97.31 72 ILE A C 1
ATOM 593 O O . ILE A 1 72 ? 7.836 1.435 7.396 1.00 97.31 72 ILE A O 1
ATOM 597 N N . SER A 1 73 ? 6.674 -0.400 7.969 1.00 97.44 73 SER A N 1
ATOM 598 C CA . SER A 1 73 ? 6.552 -0.911 6.597 1.00 97.44 73 SER A CA 1
ATOM 599 C C . SER A 1 73 ? 5.853 0.076 5.660 1.00 97.44 73 SER A C 1
ATOM 601 O O . SER A 1 73 ? 6.330 0.279 4.547 1.00 97.44 73 SER A O 1
ATOM 603 N N . PHE A 1 74 ? 4.804 0.763 6.125 1.00 97.31 74 PHE A N 1
ATOM 604 C CA . PHE A 1 74 ? 4.103 1.787 5.353 1.00 97.31 74 PHE A CA 1
ATOM 605 C C . PHE A 1 74 ? 5.020 2.959 4.996 1.00 97.31 74 PHE A C 1
ATOM 607 O O . PHE A 1 74 ? 5.132 3.314 3.826 1.00 97.31 74 PHE A O 1
ATOM 614 N N . ASN A 1 75 ? 5.705 3.548 5.982 1.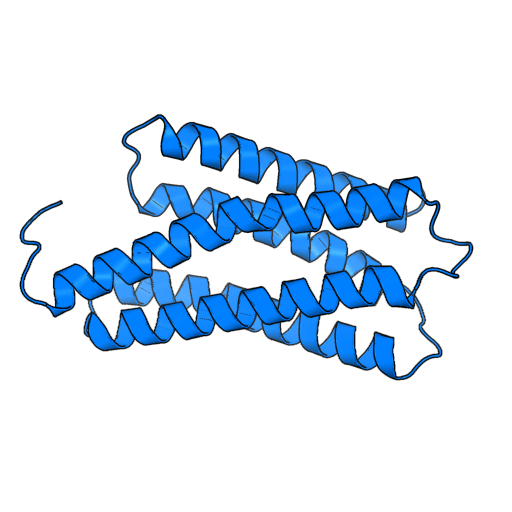00 97.25 75 ASN A N 1
ATOM 615 C CA . ASN A 1 75 ? 6.562 4.712 5.740 1.00 97.25 75 ASN A CA 1
ATOM 616 C C . ASN A 1 75 ? 7.791 4.349 4.899 1.00 97.25 75 ASN A C 1
ATOM 618 O O . ASN A 1 75 ? 8.129 5.074 3.966 1.00 97.25 75 ASN A O 1
ATOM 622 N N . THR A 1 76 ? 8.437 3.214 5.188 1.00 97.56 76 THR A N 1
ATOM 623 C CA . THR A 1 76 ? 9.564 2.724 4.384 1.00 97.56 76 THR A CA 1
ATOM 624 C C . THR A 1 76 ? 9.121 2.403 2.959 1.00 97.56 76 THR A C 1
ATOM 626 O O . THR A 1 76 ? 9.826 2.761 2.023 1.00 97.56 76 THR A O 1
ATOM 629 N N . GLY A 1 77 ? 7.945 1.796 2.776 1.00 96.38 77 GLY A N 1
ATOM 630 C CA . GLY A 1 77 ? 7.376 1.533 1.456 1.00 96.38 77 GLY A CA 1
ATOM 631 C C . GLY A 1 77 ? 7.067 2.819 0.685 1.00 96.38 77 GLY A C 1
ATOM 632 O O . GLY A 1 77 ? 7.450 2.925 -0.471 1.00 96.38 77 GLY A O 1
ATOM 633 N N . ALA A 1 78 ? 6.454 3.822 1.325 1.00 95.31 78 ALA A N 1
ATOM 634 C CA . ALA A 1 78 ? 6.134 5.107 0.693 1.00 95.31 78 ALA A CA 1
ATOM 635 C C . ALA A 1 78 ? 7.393 5.850 0.217 1.00 95.31 78 ALA A C 1
ATOM 637 O O . ALA A 1 78 ? 7.471 6.285 -0.931 1.00 95.31 78 ALA A O 1
ATOM 638 N N . LEU A 1 79 ? 8.401 5.960 1.091 1.00 96.94 79 LEU A N 1
ATOM 639 C CA . LEU A 1 79 ? 9.691 6.556 0.737 1.00 96.94 79 LEU A CA 1
ATOM 640 C C . LEU A 1 79 ? 10.411 5.732 -0.331 1.00 96.94 79 LEU A C 1
ATOM 642 O O . LEU A 1 79 ? 11.010 6.293 -1.243 1.00 96.94 79 LEU A O 1
ATOM 646 N N . GLY A 1 80 ? 10.330 4.407 -0.230 1.00 96.00 80 GLY A N 1
ATOM 647 C CA . GLY A 1 80 ? 10.931 3.500 -1.191 1.00 96.00 80 GLY A CA 1
ATOM 648 C C . GLY A 1 80 ? 10.313 3.618 -2.585 1.00 96.00 80 GLY A C 1
ATOM 649 O O . GLY A 1 80 ? 11.036 3.652 -3.568 1.00 96.00 80 GLY A O 1
ATOM 650 N N . ILE A 1 81 ? 8.995 3.792 -2.696 1.00 95.62 81 ILE A N 1
ATOM 651 C CA . ILE A 1 81 ? 8.344 4.069 -3.986 1.00 95.62 81 ILE A CA 1
ATOM 652 C C . ILE A 1 81 ? 8.898 5.356 -4.600 1.00 95.62 81 ILE A C 1
ATOM 654 O O . ILE A 1 81 ? 9.283 5.360 -5.765 1.00 95.62 81 ILE A O 1
ATOM 658 N N . LEU A 1 82 ? 8.998 6.433 -3.815 1.00 94.88 82 LEU A N 1
ATOM 659 C CA . LEU A 1 82 ? 9.521 7.713 -4.297 1.00 94.88 82 LEU A CA 1
ATOM 660 C C . LEU A 1 82 ? 10.976 7.594 -4.778 1.00 94.88 82 LEU A C 1
ATOM 662 O O . LEU A 1 82 ? 11.308 8.086 -5.854 1.00 94.88 82 LEU A O 1
ATOM 666 N N . ILE A 1 83 ? 11.830 6.907 -4.015 1.00 94.81 83 ILE A N 1
ATOM 667 C CA . ILE A 1 83 ? 13.221 6.638 -4.409 1.00 94.81 83 ILE A CA 1
ATOM 668 C C . ILE A 1 83 ? 13.262 5.770 -5.672 1.00 94.81 83 ILE A C 1
ATOM 670 O O . ILE A 1 83 ? 13.996 6.099 -6.598 1.00 94.81 83 ILE A O 1
ATOM 674 N N . GLY A 1 84 ? 12.462 4.704 -5.734 1.00 93.81 84 GLY A N 1
ATOM 675 C CA . GLY A 1 84 ? 12.376 3.807 -6.886 1.00 93.81 84 GLY A CA 1
ATOM 676 C C . GLY A 1 84 ? 12.047 4.554 -8.173 1.00 93.81 84 GLY A C 1
ATOM 677 O O . GLY A 1 84 ? 12.807 4.461 -9.131 1.00 93.81 84 GLY A O 1
ATOM 678 N N . ILE A 1 85 ? 10.993 5.379 -8.157 1.00 93.25 85 ILE A N 1
ATOM 679 C CA . ILE A 1 85 ? 10.593 6.201 -9.310 1.00 93.25 85 ILE A CA 1
ATOM 680 C C . ILE A 1 85 ? 11.733 7.133 -9.737 1.00 93.25 85 ILE A C 1
ATOM 682 O O . ILE A 1 85 ? 12.055 7.202 -10.918 1.00 93.25 85 ILE A O 1
ATOM 686 N N . ILE A 1 86 ? 12.370 7.841 -8.796 1.00 93.56 86 ILE A N 1
ATOM 687 C CA . ILE A 1 86 ? 13.469 8.767 -9.117 1.00 93.56 86 ILE A CA 1
ATOM 688 C C . ILE A 1 86 ? 14.640 8.025 -9.770 1.00 93.56 86 ILE A C 1
ATOM 690 O O . ILE A 1 86 ? 15.183 8.488 -10.769 1.00 93.56 86 ILE A O 1
ATOM 694 N N . TYR A 1 87 ? 15.051 6.886 -9.213 1.00 91.88 87 TYR A N 1
ATOM 695 C CA . TYR A 1 87 ? 16.198 6.134 -9.726 1.00 91.88 87 TYR A CA 1
ATOM 696 C C . TYR A 1 87 ? 15.917 5.456 -11.067 1.00 91.88 87 TYR A C 1
ATOM 698 O O . TYR A 1 87 ? 16.844 5.305 -11.864 1.00 91.88 87 TYR A O 1
ATOM 706 N N . GLU A 1 88 ? 14.663 5.083 -11.311 1.00 90.38 88 GLU A N 1
ATOM 707 C CA . GLU A 1 88 ? 14.195 4.558 -12.590 1.00 90.38 88 GLU A CA 1
ATOM 708 C C . GLU A 1 88 ? 14.175 5.655 -13.661 1.00 90.38 88 GLU A C 1
ATOM 710 O O . GLU A 1 88 ? 14.762 5.468 -14.720 1.00 90.38 88 GLU A O 1
ATOM 715 N N . LEU A 1 89 ? 13.643 6.845 -13.350 1.00 89.88 89 LEU A N 1
ATOM 716 C CA . LEU A 1 89 ? 13.646 8.001 -14.260 1.00 89.88 89 LEU A CA 1
ATOM 717 C C . LEU A 1 89 ? 15.051 8.530 -14.580 1.00 89.88 89 LEU A C 1
ATOM 719 O O . LEU A 1 89 ? 15.280 9.068 -15.658 1.00 89.88 89 LEU A O 1
ATOM 723 N N . LEU A 1 90 ? 15.989 8.428 -13.636 1.00 91.25 90 LEU A N 1
ATOM 724 C CA . LEU A 1 90 ? 17.376 8.858 -13.836 1.00 91.25 90 LEU A CA 1
ATOM 725 C C . LEU A 1 90 ? 18.264 7.774 -14.470 1.00 91.25 90 LEU A C 1
ATOM 727 O O . LEU A 1 90 ? 19.460 8.025 -14.647 1.00 91.25 90 LEU A O 1
ATOM 731 N N . GLU A 1 91 ? 17.722 6.576 -14.719 1.00 86.94 91 GLU A N 1
ATOM 732 C CA . GLU A 1 91 ? 18.436 5.406 -15.257 1.00 86.94 91 GLU A CA 1
ATOM 733 C C . GLU A 1 91 ? 19.738 5.086 -14.493 1.00 86.94 91 GLU A C 1
ATOM 735 O O . GLU A 1 91 ? 20.749 4.654 -15.049 1.00 86.94 91 GLU A O 1
ATOM 740 N N . LYS A 1 92 ? 19.751 5.335 -13.175 1.00 86.44 92 LYS A N 1
ATOM 741 C CA . LYS A 1 92 ? 20.974 5.213 -12.356 1.00 86.44 92 LYS A CA 1
ATOM 742 C C . LYS A 1 92 ? 21.283 3.785 -11.950 1.00 86.44 92 LYS A C 1
ATOM 744 O O . LYS A 1 92 ? 22.434 3.468 -11.650 1.00 86.44 92 LYS A O 1
ATOM 749 N N . TRP A 1 93 ? 20.261 2.945 -11.867 1.00 87.00 93 TRP A N 1
ATOM 750 C CA . TRP A 1 93 ? 20.392 1.548 -11.484 1.00 87.00 93 TRP A CA 1
ATOM 751 C C . TRP A 1 93 ? 20.140 0.647 -12.678 1.00 87.00 93 TRP A C 1
ATOM 753 O O . TRP A 1 93 ? 19.314 0.933 -13.535 1.00 87.00 93 TRP A O 1
ATOM 763 N N . THR A 1 94 ? 20.842 -0.484 -12.707 1.00 90.56 94 THR A N 1
ATOM 764 C CA . THR A 1 94 ? 20.565 -1.515 -13.708 1.00 90.56 94 THR A CA 1
ATOM 765 C C . THR A 1 94 ? 19.156 -2.072 -13.505 1.00 90.56 94 THR A C 1
ATOM 767 O O . THR A 1 94 ? 18.702 -2.226 -12.367 1.00 90.56 94 THR A O 1
ATOM 770 N N . TYR A 1 95 ? 18.492 -2.458 -14.594 1.00 89.06 95 TYR A N 1
ATOM 771 C CA . TYR A 1 95 ? 17.134 -3.008 -14.548 1.00 89.06 95 TYR A CA 1
ATOM 772 C C . TYR A 1 95 ? 17.002 -4.225 -13.612 1.00 89.06 95 TYR A C 1
ATOM 774 O O . TYR A 1 95 ? 15.995 -4.393 -12.929 1.00 89.06 95 TYR A O 1
ATOM 782 N N . LYS A 1 96 ? 18.057 -5.044 -13.475 1.00 90.88 96 LYS A N 1
ATOM 783 C CA . LYS A 1 96 ? 18.089 -6.165 -12.519 1.00 90.88 96 LYS A CA 1
ATOM 784 C C . LYS A 1 96 ? 18.026 -5.701 -11.057 1.00 90.88 96 LYS A C 1
ATOM 786 O O . LYS A 1 96 ? 17.365 -6.344 -10.242 1.00 90.88 96 LYS A O 1
ATOM 791 N N . ILE A 1 97 ? 18.714 -4.607 -10.720 1.00 92.06 97 ILE A N 1
ATOM 792 C CA . ILE A 1 97 ? 18.684 -4.017 -9.374 1.00 92.06 97 ILE A CA 1
ATOM 793 C C . ILE A 1 97 ? 17.312 -3.386 -9.116 1.00 92.06 97 ILE A C 1
ATOM 795 O O . ILE A 1 97 ? 16.736 -3.636 -8.060 1.00 92.06 97 ILE A O 1
ATOM 799 N N . LEU A 1 98 ? 16.763 -2.643 -10.083 1.00 93.44 98 LEU A N 1
ATOM 800 C CA . LEU A 1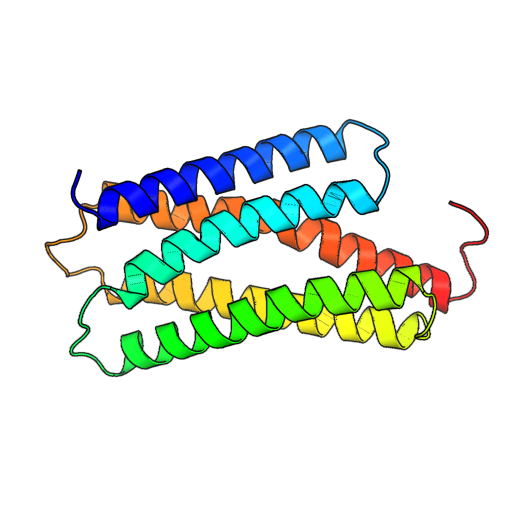 98 ? 15.425 -2.042 -9.985 1.00 93.44 98 LEU A CA 1
ATOM 801 C C . LEU A 1 98 ? 14.334 -3.102 -9.796 1.00 93.44 98 LEU A C 1
ATOM 803 O O . LEU A 1 98 ? 13.507 -2.976 -8.901 1.00 93.44 98 LEU A O 1
ATOM 807 N N . MET A 1 99 ? 14.374 -4.202 -10.549 1.00 93.81 99 MET A N 1
ATOM 808 C CA . MET A 1 99 ? 13.441 -5.321 -10.377 1.00 93.81 99 MET A CA 1
ATOM 809 C C . MET A 1 99 ? 13.460 -5.878 -8.942 1.00 93.81 99 MET A C 1
ATOM 811 O O . MET A 1 99 ? 12.408 -6.027 -8.317 1.00 93.81 99 MET A O 1
ATOM 815 N N . LEU A 1 100 ? 14.647 -6.189 -8.403 1.00 94.25 100 LEU A N 1
ATOM 816 C CA . LEU A 1 100 ? 14.779 -6.688 -7.028 1.00 94.25 100 LEU A CA 1
ATOM 817 C C . LEU A 1 100 ? 14.307 -5.649 -6.006 1.00 94.25 100 LEU A C 1
ATOM 819 O O . LEU A 1 100 ? 13.669 -6.004 -5.016 1.00 94.25 100 LEU A O 1
ATOM 823 N N . TYR A 1 101 ? 14.588 -4.373 -6.260 1.00 96.12 101 TYR A N 1
ATOM 824 C CA . TYR A 1 101 ? 14.134 -3.271 -5.427 1.00 96.12 101 TYR A CA 1
ATOM 825 C C . TYR A 1 101 ? 12.605 -3.199 -5.365 1.00 96.12 101 TYR A C 1
ATOM 827 O O . TYR A 1 101 ? 12.029 -3.185 -4.278 1.00 96.12 101 TYR A O 1
ATOM 835 N N . TRP A 1 102 ? 11.931 -3.244 -6.514 1.00 96.38 102 TRP A N 1
ATOM 836 C CA . TRP A 1 102 ? 10.472 -3.231 -6.583 1.00 96.38 102 TRP A CA 1
ATOM 837 C C . TRP A 1 102 ? 9.834 -4.454 -5.912 1.00 96.38 102 TRP A C 1
ATOM 839 O O . TRP A 1 102 ? 8.772 -4.333 -5.301 1.00 96.38 102 TRP A O 1
ATOM 849 N N . LEU A 1 103 ? 10.510 -5.608 -5.914 1.00 96.56 103 LEU A N 1
ATOM 850 C CA . LEU A 1 103 ? 10.084 -6.785 -5.148 1.00 96.56 103 LEU A CA 1
ATOM 851 C C . LEU A 1 103 ? 10.138 -6.528 -3.631 1.00 96.56 103 LEU A C 1
ATOM 853 O O . LEU A 1 103 ? 9.214 -6.905 -2.908 1.00 96.56 103 LEU A O 1
ATOM 857 N N . VAL A 1 104 ? 11.167 -5.825 -3.144 1.00 97.31 104 VAL A N 1
ATOM 858 C CA . VAL A 1 104 ? 11.242 -5.386 -1.738 1.00 97.31 104 VAL A CA 1
ATOM 859 C C . VAL A 1 104 ? 10.115 -4.403 -1.405 1.00 97.31 104 VAL A C 1
ATOM 861 O O . VAL A 1 104 ? 9.488 -4.538 -0.354 1.00 97.31 104 VAL A O 1
ATOM 864 N N . ILE A 1 105 ? 9.802 -3.456 -2.296 1.00 97.75 105 ILE A N 1
ATOM 865 C CA . ILE A 1 105 ? 8.669 -2.531 -2.119 1.00 97.75 105 ILE A CA 1
ATOM 866 C C . ILE A 1 105 ? 7.341 -3.289 -2.022 1.00 97.75 105 ILE A C 1
ATOM 868 O O . ILE A 1 105 ? 6.554 -3.037 -1.107 1.00 97.75 105 ILE A O 1
ATOM 872 N N . LEU A 1 106 ? 7.115 -4.261 -2.909 1.00 97.06 106 LEU A N 1
ATOM 873 C CA . LEU A 1 106 ? 5.923 -5.106 -2.878 1.00 97.06 106 LEU A CA 1
ATOM 874 C C . LEU A 1 106 ? 5.823 -5.885 -1.559 1.00 97.06 106 LEU A C 1
ATOM 876 O O . LEU A 1 106 ? 4.756 -5.947 -0.948 1.00 97.06 106 LEU A O 1
ATOM 880 N N . PHE A 1 107 ? 6.941 -6.434 -1.081 1.00 97.25 107 PHE A N 1
ATOM 881 C CA . PHE A 1 107 ? 6.999 -7.131 0.201 1.00 97.25 107 PHE A CA 1
ATOM 882 C C . PHE A 1 107 ? 6.648 -6.211 1.382 1.00 97.25 107 PHE A C 1
ATOM 884 O O . PHE A 1 107 ? 5.849 -6.588 2.242 1.00 97.25 107 PHE A O 1
ATOM 891 N N . LEU A 1 108 ? 7.188 -4.988 1.415 1.00 97.69 108 LEU A N 1
ATOM 892 C CA . LEU A 1 108 ? 6.866 -3.997 2.448 1.00 97.69 108 LEU A CA 1
ATOM 893 C C . LEU A 1 108 ? 5.376 -3.643 2.448 1.00 97.69 108 LEU A C 1
ATOM 895 O O . LEU A 1 108 ? 4.755 -3.609 3.512 1.00 97.69 108 LEU A O 1
ATOM 899 N N . TYR A 1 109 ? 4.791 -3.445 1.267 1.00 97.06 109 TYR A N 1
ATOM 900 C CA . TYR A 1 109 ? 3.361 -3.196 1.130 1.00 97.06 109 TYR A CA 1
ATOM 901 C C . TYR A 1 109 ? 2.524 -4.357 1.693 1.00 97.06 109 TYR A C 1
ATOM 903 O O . TYR A 1 109 ? 1.637 -4.138 2.522 1.00 97.06 109 TYR A O 1
ATOM 911 N N . LEU A 1 110 ? 2.847 -5.606 1.337 1.00 96.88 110 LEU A N 1
ATOM 912 C CA . LEU A 1 110 ? 2.153 -6.787 1.865 1.00 96.88 110 LEU A CA 1
ATOM 913 C C . LEU A 1 110 ? 2.255 -6.884 3.394 1.00 96.88 110 LEU A C 1
ATOM 915 O O . LEU A 1 110 ? 1.261 -7.194 4.052 1.00 96.88 110 LEU A O 1
ATOM 919 N N . MET A 1 111 ? 3.410 -6.555 3.981 1.00 96.88 111 MET A N 1
ATOM 920 C CA . MET A 1 111 ? 3.581 -6.508 5.439 1.00 96.88 111 MET A CA 1
ATOM 921 C C . MET A 1 111 ? 2.658 -5.479 6.105 1.00 96.88 111 MET A C 1
ATOM 923 O O . MET A 1 111 ? 2.087 -5.767 7.165 1.00 96.88 111 MET A O 1
ATOM 927 N N . THR A 1 112 ? 2.465 -4.307 5.488 1.00 97.06 112 THR A N 1
ATOM 928 C CA . THR A 1 112 ? 1.494 -3.305 5.955 1.00 97.06 112 THR A CA 1
ATOM 929 C C . THR A 1 112 ? 0.072 -3.863 5.921 1.00 97.06 112 THR A C 1
ATOM 931 O O . THR A 1 112 ? -0.632 -3.813 6.932 1.00 97.06 112 THR A O 1
ATOM 934 N N . ILE A 1 113 ? -0.338 -4.444 4.789 1.00 97.12 113 ILE A N 1
ATOM 935 C CA . ILE A 1 113 ? -1.687 -4.992 4.603 1.00 97.12 113 ILE A CA 1
ATOM 936 C C . ILE A 1 113 ? -1.974 -6.120 5.591 1.00 97.12 113 ILE A C 1
ATOM 938 O O . ILE A 1 113 ? -2.974 -6.064 6.306 1.00 97.12 113 ILE A O 1
ATOM 942 N N . ILE A 1 114 ? -1.090 -7.115 5.686 1.00 96.06 114 ILE A N 1
ATOM 943 C CA . ILE A 1 114 ? -1.259 -8.260 6.591 1.00 96.06 114 ILE A CA 1
ATOM 944 C C . ILE A 1 114 ? -1.390 -7.773 8.038 1.00 96.06 114 ILE A C 1
ATOM 946 O O . ILE A 1 114 ? -2.290 -8.206 8.760 1.00 96.06 114 ILE A O 1
ATOM 950 N N . SER A 1 115 ? -0.552 -6.818 8.451 1.00 95.81 115 SER A N 1
ATOM 951 C CA . SER A 1 115 ? -0.612 -6.249 9.802 1.00 95.81 115 SER A CA 1
ATOM 952 C C . SER A 1 115 ? -1.956 -5.573 10.085 1.00 95.81 115 SER A C 1
ATOM 954 O O . SER A 1 115 ? -2.541 -5.793 11.147 1.00 95.81 115 SER A O 1
ATOM 956 N N . LEU A 1 116 ? -2.474 -4.788 9.134 1.00 94.69 116 LEU A N 1
ATOM 957 C CA . LEU A 1 116 ? -3.770 -4.116 9.261 1.00 94.69 116 LEU A CA 1
ATOM 958 C C . LEU A 1 116 ? -4.938 -5.107 9.287 1.00 94.69 116 LEU A C 1
ATOM 960 O O . LEU A 1 116 ? -5.828 -4.972 10.125 1.00 94.69 116 LEU A O 1
ATOM 964 N N . VAL A 1 117 ? -4.920 -6.138 8.440 1.00 94.06 117 VAL A N 1
ATOM 965 C CA . VAL A 1 117 ? -5.953 -7.185 8.436 1.00 94.06 117 VAL A CA 1
ATOM 966 C C . VAL A 1 117 ? -5.988 -7.908 9.783 1.00 94.06 117 VAL A C 1
ATOM 968 O O . VAL A 1 117 ? -7.056 -8.040 10.383 1.00 94.06 117 VAL A O 1
ATOM 971 N N . ILE A 1 118 ? -4.831 -8.314 10.319 1.00 92.25 118 ILE A N 1
ATOM 972 C CA . ILE A 1 118 ? -4.766 -8.959 11.639 1.00 92.25 118 ILE A CA 1
ATOM 973 C C . ILE A 1 118 ? -5.276 -8.001 12.729 1.00 92.25 118 ILE A C 1
ATOM 975 O O . ILE A 1 118 ? -6.026 -8.422 13.612 1.00 92.25 118 ILE A O 1
ATOM 979 N N . LEU A 1 119 ? -4.940 -6.707 12.661 1.00 90.12 119 LEU A N 1
ATOM 980 C CA . LEU A 1 119 ? -5.428 -5.699 13.610 1.00 90.12 119 LEU A CA 1
ATOM 981 C C . LEU A 1 119 ? -6.956 -5.573 13.620 1.00 90.12 119 LEU A C 1
ATOM 983 O O . LEU A 1 119 ? -7.539 -5.447 14.701 1.00 90.12 119 LEU A O 1
ATOM 987 N N . VAL A 1 120 ? -7.617 -5.656 12.459 1.00 89.44 120 VAL A N 1
ATOM 988 C CA . VAL A 1 120 ? -9.090 -5.677 12.377 1.00 89.44 120 VAL A CA 1
ATOM 989 C C . VAL A 1 120 ? -9.665 -6.843 13.186 1.00 89.44 120 VAL A C 1
ATOM 991 O O . VAL A 1 120 ? -10.620 -6.659 13.945 1.00 89.44 120 VAL A O 1
ATOM 994 N N . PHE A 1 121 ? -9.080 -8.037 13.060 1.00 85.50 121 PHE A N 1
ATOM 995 C CA . PHE A 1 121 ? -9.582 -9.240 13.729 1.00 85.50 121 PHE A CA 1
ATOM 996 C C . PHE A 1 121 ? -9.232 -9.304 15.219 1.00 85.50 121 PHE A C 1
ATOM 998 O O . PHE A 1 121 ? -10.031 -9.790 16.017 1.00 85.50 121 PHE A O 1
ATOM 1005 N N . VAL A 1 122 ? -8.070 -8.795 15.628 1.00 82.88 122 VAL A N 1
ATOM 1006 C CA . VAL A 1 122 ? -7.636 -8.847 17.034 1.00 82.88 122 VAL A CA 1
ATOM 1007 C C . VAL A 1 122 ? -8.383 -7.828 17.901 1.00 82.88 122 VAL A C 1
ATOM 1009 O O . VAL A 1 122 ? -8.690 -8.118 19.060 1.00 82.88 122 VAL A O 1
ATOM 1012 N N . ASN A 1 123 ? -8.759 -6.674 17.344 1.00 72.19 123 ASN A N 1
ATOM 1013 C CA . ASN A 1 123 ? -9.581 -5.671 18.036 1.00 72.19 123 ASN A CA 1
ATOM 1014 C C . ASN A 1 123 ? -11.093 -5.916 17.907 1.00 72.19 123 ASN A C 1
ATOM 1016 O O . ASN A 1 123 ? -11.904 -5.024 18.156 1.00 72.19 123 ASN A O 1
ATOM 1020 N N . ARG A 1 124 ? -11.504 -7.138 17.544 1.00 52.81 124 ARG A N 1
ATOM 1021 C CA . ARG A 1 124 ? -12.905 -7.511 17.295 1.00 52.81 124 ARG A CA 1
ATOM 1022 C C . ARG A 1 124 ? -13.858 -7.225 18.463 1.00 52.81 124 ARG A C 1
ATOM 1024 O O . ARG A 1 124 ? -15.037 -7.006 18.196 1.00 52.81 124 ARG A O 1
ATOM 1031 N N . ASN A 1 125 ? -13.370 -7.161 19.700 1.00 52.25 125 ASN A N 1
ATOM 1032 C CA . ASN A 1 125 ? -14.209 -7.026 20.896 1.00 52.25 125 ASN A CA 1
ATOM 1033 C C . ASN A 1 125 ? -14.215 -5.619 21.512 1.00 52.25 125 ASN A C 1
ATOM 1035 O O . ASN A 1 125 ? -14.753 -5.456 22.602 1.00 52.25 125 ASN A O 1
ATOM 1039 N N . ASP A 1 126 ? -13.626 -4.615 20.856 1.00 60.91 126 ASP A N 1
ATOM 1040 C CA . ASP A 1 126 ? -13.723 -3.242 21.349 1.00 60.91 126 ASP A CA 1
ATOM 1041 C C . ASP A 1 126 ? -15.130 -2.678 21.048 1.00 60.91 126 ASP A C 1
ATOM 1043 O O . ASP A 1 126 ? -15.501 -2.574 19.868 1.00 60.91 126 ASP A O 1
ATOM 1047 N N . PRO A 1 127 ? -15.933 -2.321 22.072 1.00 56.03 127 PRO A N 1
ATOM 1048 C CA . PRO A 1 127 ? -17.278 -1.775 21.885 1.00 56.03 127 PRO A CA 1
ATOM 1049 C C . PRO A 1 127 ? -17.289 -0.433 21.132 1.00 56.03 127 PRO A C 1
ATOM 1051 O O . PRO A 1 127 ? -18.347 0.014 20.690 1.00 56.03 127 PRO A O 1
ATOM 1054 N N . SER A 1 128 ? -16.131 0.206 20.927 1.00 57.75 128 SER A N 1
ATOM 1055 C CA . SER A 1 128 ? -16.004 1.414 20.105 1.00 57.75 128 SER A CA 1
ATOM 1056 C C . SER A 1 128 ? -16.102 1.168 18.587 1.00 57.75 128 SER A C 1
ATOM 1058 O O . SER A 1 128 ? -16.350 2.126 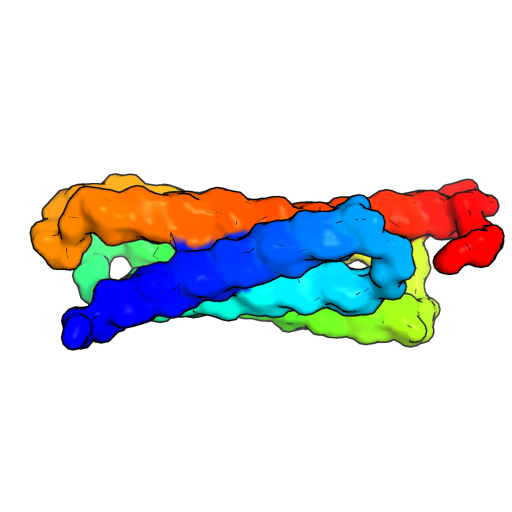17.847 1.00 57.75 128 SER A O 1
ATOM 1060 N N . TYR A 1 129 ? -15.986 -0.083 18.110 1.00 63.94 129 TYR A N 1
ATOM 1061 C CA . TYR A 1 129 ? -16.076 -0.434 16.683 1.00 63.94 129 TYR A CA 1
ATOM 1062 C C . TYR A 1 129 ? -17.343 -1.215 16.334 1.00 63.94 129 TYR A C 1
ATOM 1064 O O . TYR A 1 129 ? -17.401 -2.447 16.443 1.00 63.94 129 TYR A O 1
ATOM 1072 N N . ASN A 1 130 ? -18.328 -0.488 15.800 1.00 74.94 130 ASN A N 1
ATOM 1073 C CA . ASN A 1 130 ? -19.506 -1.070 15.165 1.00 74.94 130 ASN A CA 1
ATOM 1074 C C . ASN A 1 130 ? -19.099 -1.998 13.996 1.00 74.94 130 ASN A C 1
ATOM 1076 O O . ASN A 1 130 ? -18.109 -1.752 13.305 1.00 74.94 130 ASN A O 1
ATOM 1080 N N . TRP A 1 131 ? -19.870 -3.059 13.756 1.00 79.38 131 TRP A N 1
ATOM 1081 C CA . TRP A 1 131 ? -19.611 -4.059 12.713 1.00 79.38 131 TRP A CA 1
ATOM 1082 C C . TRP A 1 131 ? -19.467 -3.441 11.313 1.00 79.38 131 TRP A C 1
ATOM 1084 O O . TRP A 1 131 ? -18.553 -3.808 10.576 1.00 79.38 131 TRP A O 1
ATOM 1094 N N . LEU A 1 132 ? -20.267 -2.416 10.998 1.00 83.75 132 LEU A N 1
ATOM 1095 C CA . LEU A 1 132 ? -20.165 -1.664 9.740 1.00 83.75 132 LEU A CA 1
ATOM 1096 C C . LEU A 1 132 ? -18.791 -1.008 9.545 1.00 83.75 132 LEU A C 1
ATOM 1098 O O . LEU A 1 132 ? -18.258 -1.008 8.440 1.00 83.75 132 LEU A O 1
ATOM 1102 N N . TYR A 1 133 ? -18.174 -0.492 10.611 1.00 85.81 133 TYR A N 1
ATOM 1103 C CA . TYR A 1 133 ? -16.840 0.104 10.522 1.00 85.81 133 TYR A CA 1
ATOM 1104 C C . TYR A 1 133 ? -15.762 -0.938 10.243 1.00 85.81 133 TYR A C 1
ATOM 1106 O O . TYR A 1 133 ? -14.823 -0.651 9.511 1.00 85.81 133 TYR A O 1
ATOM 1114 N N . LYS A 1 134 ? -15.913 -2.162 10.756 1.00 86.62 134 LYS A N 1
ATOM 1115 C CA . LYS A 1 134 ? -14.988 -3.263 10.449 1.00 86.62 134 LYS A CA 1
ATOM 1116 C C . LYS A 1 134 ? -15.076 -3.665 8.981 1.00 86.62 134 LYS A C 1
ATOM 1118 O O . LYS A 1 134 ? -14.041 -3.842 8.348 1.00 86.62 134 LYS A O 1
ATOM 1123 N N . ILE A 1 135 ? -16.295 -3.755 8.443 1.00 90.19 135 ILE A N 1
ATOM 1124 C CA . ILE A 1 135 ? -16.516 -4.021 7.016 1.00 90.19 135 ILE A CA 1
ATOM 1125 C C . ILE A 1 135 ? -15.875 -2.923 6.173 1.00 90.19 135 ILE A C 1
ATOM 1127 O O . ILE A 1 135 ? -15.125 -3.236 5.257 1.00 90.19 135 ILE A O 1
ATOM 1131 N N . LEU A 1 136 ? -16.115 -1.652 6.508 1.00 92.94 136 LEU A N 1
ATOM 1132 C CA . LEU A 1 136 ? -15.531 -0.529 5.774 1.00 92.94 136 LEU A CA 1
ATOM 1133 C C . LEU A 1 136 ? -14.003 -0.556 5.804 1.00 92.94 136 LEU A C 1
ATOM 1135 O O . LEU A 1 136 ? -13.391 -0.378 4.762 1.00 92.94 136 LEU A O 1
ATOM 1139 N N . ILE A 1 137 ? -13.380 -0.838 6.953 1.00 92.81 137 ILE A N 1
ATOM 1140 C CA . ILE A 1 137 ? -11.917 -0.960 7.040 1.00 92.81 137 ILE A CA 1
ATOM 1141 C C . ILE A 1 137 ? -11.408 -2.102 6.151 1.00 92.81 137 ILE A C 1
ATOM 1143 O O . ILE A 1 137 ? -10.463 -1.900 5.393 1.00 92.81 137 ILE A O 1
ATOM 1147 N N . LEU A 1 138 ? -12.024 -3.288 6.214 1.00 94.44 138 LEU A N 1
ATOM 1148 C CA . LEU A 1 138 ? -11.620 -4.425 5.378 1.00 94.44 138 LEU A CA 1
ATOM 1149 C C . LEU A 1 138 ? -11.789 -4.124 3.890 1.00 94.44 138 LEU A C 1
ATOM 1151 O O . LEU A 1 138 ? -10.919 -4.472 3.098 1.00 94.44 138 LEU A O 1
ATOM 1155 N N . LEU A 1 139 ? -12.880 -3.456 3.522 1.00 95.62 139 LEU A N 1
ATOM 1156 C CA . LEU A 1 139 ? -13.150 -3.075 2.146 1.00 95.62 139 LEU A CA 1
ATOM 1157 C C . LEU A 1 139 ? -12.151 -2.020 1.656 1.00 95.62 139 LEU A C 1
ATOM 1159 O O . LEU A 1 139 ? -11.621 -2.164 0.562 1.00 95.62 139 LEU A O 1
ATOM 1163 N N . SER A 1 140 ? -11.820 -1.021 2.483 1.00 96.00 140 SER A N 1
ATOM 1164 C CA . SER A 1 140 ? -10.759 -0.052 2.187 1.00 96.00 140 SER A CA 1
ATOM 1165 C C . SER A 1 140 ? -9.413 -0.736 1.964 1.00 96.00 140 SER A C 1
ATOM 1167 O O . SER A 1 140 ? -8.720 -0.409 1.007 1.00 96.00 140 SER A O 1
ATOM 1169 N N . ILE A 1 141 ? -9.048 -1.700 2.816 1.00 96.38 141 ILE A N 1
ATOM 1170 C CA . ILE A 1 141 ? -7.816 -2.482 2.656 1.00 96.38 141 ILE A CA 1
ATOM 1171 C C . ILE A 1 141 ? -7.857 -3.251 1.329 1.00 96.38 141 ILE A C 1
ATOM 1173 O O . ILE A 1 141 ? -6.934 -3.133 0.526 1.00 96.38 141 ILE A O 1
ATOM 1177 N N . LEU A 1 142 ? -8.943 -3.979 1.058 1.00 96.81 142 LEU A N 1
ATOM 1178 C CA . LEU A 1 142 ? -9.114 -4.744 -0.178 1.00 96.81 142 LEU A CA 1
ATOM 1179 C C . LEU A 1 142 ? -8.990 -3.855 -1.425 1.00 96.81 142 LEU A C 1
ATOM 1181 O O . LEU A 1 142 ? -8.293 -4.207 -2.372 1.00 96.81 142 LEU A O 1
ATOM 1185 N N . PHE A 1 143 ? -9.624 -2.685 -1.409 1.00 97.12 143 PHE A N 1
ATOM 1186 C CA . PHE A 1 143 ? -9.627 -1.743 -2.528 1.00 97.12 143 PHE A CA 1
ATOM 1187 C C . PHE A 1 143 ? -8.277 -1.064 -2.757 1.00 97.12 143 PHE A C 1
ATOM 1189 O O . PHE A 1 143 ? -8.037 -0.558 -3.844 1.00 97.12 143 PHE A O 1
ATOM 1196 N N . THR A 1 144 ? -7.363 -1.088 -1.786 1.00 96.94 144 THR A N 1
ATOM 1197 C CA . THR A 1 144 ? -5.998 -0.581 -1.995 1.00 96.94 144 THR A CA 1
ATOM 1198 C C . THR A 1 144 ? -5.095 -1.579 -2.718 1.00 96.94 144 THR A C 1
ATOM 1200 O O . THR A 1 144 ? -4.092 -1.160 -3.288 1.00 96.94 144 THR A O 1
ATOM 1203 N N . LEU A 1 145 ? -5.453 -2.873 -2.745 1.00 95.94 145 LEU A N 1
ATOM 1204 C CA . LEU A 1 145 ? -4.618 -3.926 -3.333 1.00 95.94 145 LEU A CA 1
ATOM 1205 C C . LEU A 1 145 ? -4.374 -3.709 -4.823 1.00 95.94 145 LEU A C 1
ATOM 1207 O O . LEU A 1 145 ? -3.226 -3.658 -5.243 1.00 95.94 145 LEU A O 1
ATOM 1211 N N . GLY A 1 146 ? -5.435 -3.569 -5.619 1.00 93.88 146 GLY A N 1
ATOM 1212 C CA . GLY A 1 146 ? -5.314 -3.365 -7.066 1.00 93.88 146 GLY A CA 1
ATOM 1213 C C . GLY A 1 146 ? -4.461 -2.137 -7.417 1.00 93.88 146 GLY A C 1
ATOM 1214 O O . GLY A 1 146 ? -3.449 -2.302 -8.096 1.00 93.88 146 GLY A O 1
ATOM 1215 N N . PRO A 1 147 ? -4.814 -0.941 -6.904 1.00 94.62 147 PRO A N 1
ATOM 1216 C CA . PRO A 1 147 ? -4.113 0.315 -7.174 1.00 94.62 147 PRO A CA 1
ATOM 1217 C C . PRO A 1 147 ? -2.616 0.315 -6.834 1.00 94.62 147 PRO A C 1
ATOM 1219 O O . PRO A 1 147 ? -1.876 1.102 -7.406 1.00 94.62 147 PRO A O 1
ATOM 1222 N N . VAL A 1 148 ? -2.147 -0.547 -5.922 1.00 95.94 148 VAL A N 1
ATOM 1223 C CA . VAL A 1 148 ? -0.712 -0.663 -5.597 1.00 95.94 148 VAL A CA 1
ATOM 1224 C C . VAL A 1 148 ? -0.049 -1.837 -6.306 1.00 95.94 148 VAL A C 1
ATOM 1226 O O . VAL A 1 148 ? 1.026 -1.681 -6.880 1.00 95.94 148 VAL A O 1
ATOM 1229 N N . ILE A 1 149 ? -0.669 -3.018 -6.279 1.00 95.50 149 ILE A N 1
ATOM 1230 C CA . ILE A 1 149 ? -0.079 -4.233 -6.852 1.00 95.50 149 ILE A CA 1
ATOM 1231 C C . ILE A 1 149 ? 0.090 -4.075 -8.361 1.00 95.50 149 ILE A C 1
ATOM 1233 O O . ILE A 1 149 ? 1.133 -4.452 -8.883 1.00 95.50 149 ILE A O 1
ATOM 1237 N N . PHE A 1 150 ? -0.898 -3.504 -9.053 1.00 94.00 150 PHE A N 1
ATOM 1238 C CA . PHE A 1 150 ? -0.855 -3.363 -10.505 1.00 94.00 150 PHE A CA 1
ATOM 1239 C C . PHE A 1 150 ? 0.364 -2.557 -10.998 1.00 94.00 150 PHE A C 1
ATOM 1241 O O . PHE A 1 150 ? 1.187 -3.145 -11.705 1.00 94.00 150 PHE A O 1
ATOM 1248 N N . PRO A 1 151 ? 0.559 -1.281 -10.604 1.00 93.25 151 PRO A N 1
ATOM 1249 C CA . PRO A 1 151 ? 1.721 -0.505 -11.040 1.00 93.25 151 PRO A CA 1
ATOM 1250 C C . PRO A 1 151 ? 3.043 -1.140 -10.621 1.00 93.25 151 PRO A C 1
ATOM 1252 O O . PRO A 1 151 ? 3.953 -1.235 -11.435 1.00 93.25 151 PRO A O 1
ATOM 1255 N N . VAL A 1 152 ? 3.155 -1.629 -9.382 1.00 94.94 152 VAL A N 1
ATOM 1256 C CA . VAL A 1 152 ? 4.413 -2.216 -8.891 1.00 94.94 152 VAL A CA 1
ATOM 1257 C C . VAL A 1 152 ? 4.788 -3.471 -9.682 1.00 94.94 152 VAL A C 1
ATOM 1259 O O . VAL A 1 152 ? 5.941 -3.624 -10.079 1.00 94.94 152 VAL A O 1
ATOM 1262 N N . VAL A 1 153 ? 3.830 -4.362 -9.956 1.00 94.94 153 VAL A N 1
ATOM 1263 C CA . VAL A 1 153 ? 4.077 -5.574 -10.753 1.00 94.94 153 VAL A CA 1
ATOM 1264 C C . VAL A 1 153 ? 4.410 -5.226 -12.201 1.00 94.94 153 VAL A C 1
ATOM 1266 O O . VAL A 1 153 ? 5.327 -5.821 -12.764 1.00 94.94 153 VAL A O 1
ATOM 1269 N N . LEU A 1 154 ? 3.722 -4.249 -12.794 1.00 92.50 154 LEU A N 1
ATOM 1270 C CA . LEU A 1 154 ? 4.009 -3.799 -14.155 1.00 92.50 154 LEU A CA 1
ATOM 1271 C C . LEU A 1 154 ? 5.439 -3.252 -14.267 1.00 92.50 154 LEU A C 1
ATOM 1273 O O . LEU A 1 154 ? 6.166 -3.621 -15.187 1.00 92.50 154 LEU A O 1
ATOM 1277 N N . THR A 1 155 ? 5.883 -2.474 -13.281 1.00 92.69 155 THR A N 1
ATOM 1278 C CA . THR A 1 155 ? 7.261 -1.978 -13.199 1.00 92.69 155 THR A CA 1
ATOM 1279 C C . THR A 1 155 ? 8.281 -3.110 -13.032 1.00 92.69 155 THR A C 1
ATOM 1281 O O . THR A 1 155 ? 9.335 -3.096 -13.666 1.00 92.69 155 THR A O 1
ATOM 1284 N N . ILE A 1 156 ? 7.981 -4.144 -12.236 1.00 93.75 156 ILE A N 1
ATOM 1285 C CA . ILE A 1 156 ? 8.837 -5.341 -12.129 1.00 93.75 156 ILE A CA 1
ATOM 1286 C C . ILE A 1 156 ? 8.982 -6.019 -13.497 1.00 93.75 156 ILE A C 1
ATOM 1288 O O . ILE A 1 156 ? 10.101 -6.325 -13.907 1.00 93.75 156 ILE A O 1
ATOM 1292 N N . ILE A 1 157 ? 7.872 -6.234 -14.209 1.00 92.56 157 ILE A N 1
ATOM 1293 C CA . ILE A 1 157 ? 7.868 -6.883 -15.527 1.00 92.56 157 ILE A CA 1
ATOM 1294 C C . ILE A 1 157 ? 8.657 -6.052 -16.545 1.00 92.56 157 ILE A C 1
ATOM 1296 O O . ILE A 1 157 ? 9.518 -6.606 -17.227 1.00 92.56 157 ILE A O 1
ATOM 1300 N N . GLY A 1 158 ? 8.431 -4.736 -16.605 1.00 90.25 158 GLY A N 1
ATOM 1301 C CA . GLY A 1 158 ? 9.173 -3.838 -17.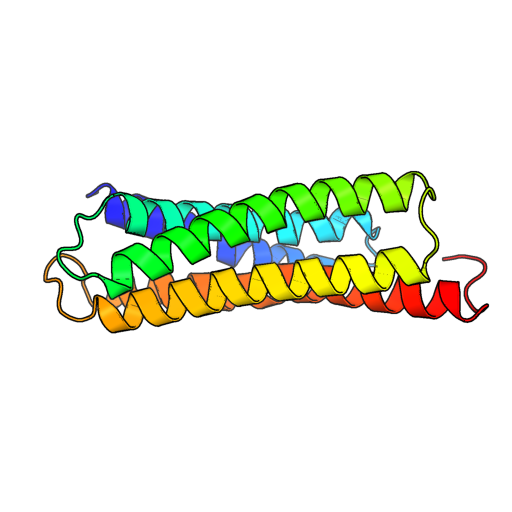496 1.00 90.25 158 GLY A CA 1
ATOM 1302 C C . GLY A 1 158 ? 10.683 -3.903 -17.254 1.00 90.25 158 GLY A C 1
ATOM 1303 O O . GLY A 1 158 ? 11.466 -4.073 -18.188 1.00 90.25 158 GLY A O 1
ATOM 1304 N N . ASN A 1 159 ? 11.101 -3.908 -15.986 1.00 91.19 159 ASN A N 1
ATOM 1305 C CA . ASN A 1 159 ? 12.507 -4.075 -15.622 1.00 91.19 159 ASN A CA 1
ATOM 1306 C C . ASN A 1 159 ? 13.074 -5.456 -16.016 1.00 91.19 159 ASN A C 1
ATOM 1308 O O . ASN A 1 159 ? 14.214 -5.544 -16.470 1.00 91.19 159 ASN A O 1
ATOM 1312 N N . VAL A 1 160 ? 12.306 -6.545 -15.900 1.00 89.75 160 VAL A N 1
ATOM 1313 C CA . VAL A 1 160 ? 12.733 -7.882 -16.370 1.00 89.75 160 VAL A CA 1
ATOM 1314 C C . VAL A 1 160 ? 12.948 -7.899 -17.885 1.00 89.75 160 VAL A C 1
ATOM 1316 O O . VAL A 1 160 ? 13.956 -8.425 -18.368 1.00 89.75 160 VAL A O 1
ATOM 1319 N N . MET A 1 161 ? 12.014 -7.322 -18.641 1.00 87.88 161 MET A N 1
ATOM 1320 C CA . MET A 1 161 ? 12.085 -7.260 -20.104 1.00 87.88 161 MET A CA 1
ATOM 1321 C C . MET A 1 161 ? 13.309 -6.460 -20.564 1.00 87.88 161 MET A C 1
ATOM 1323 O O . MET A 1 161 ? 14.096 -6.935 -21.385 1.00 87.88 161 MET A O 1
ATOM 1327 N N . ASN A 1 162 ? 13.553 -5.308 -19.940 1.00 86.56 162 ASN A N 1
ATOM 1328 C CA . ASN A 1 162 ? 14.710 -4.471 -20.247 1.00 86.56 162 ASN A CA 1
ATOM 1329 C C . ASN A 1 162 ? 16.040 -5.136 -19.841 1.00 86.56 162 ASN A C 1
ATOM 1331 O O . ASN A 1 162 ? 17.032 -5.039 -20.561 1.00 86.56 162 ASN A O 1
ATOM 1335 N N . ALA A 1 163 ? 16.072 -5.882 -18.730 1.00 81.81 163 ALA A N 1
ATOM 1336 C CA . ALA A 1 163 ? 17.260 -6.622 -18.293 1.00 81.81 163 ALA A CA 1
ATOM 1337 C C . ALA A 1 163 ? 17.619 -7.816 -19.198 1.00 81.81 163 ALA A C 1
ATOM 1339 O O . ALA A 1 163 ? 18.785 -8.204 -19.257 1.00 81.81 163 ALA A O 1
ATOM 1340 N N . SER A 1 164 ? 16.632 -8.420 -19.867 1.00 77.38 164 SER A N 1
ATOM 1341 C CA . SER A 1 164 ? 16.813 -9.601 -20.728 1.00 77.38 164 SER A CA 1
ATOM 1342 C C . SER A 1 164 ? 17.169 -9.265 -22.184 1.00 77.38 164 SER A C 1
ATOM 1344 O O . SER A 1 164 ? 17.337 -10.173 -22.994 1.00 77.38 164 SER A O 1
ATOM 1346 N N . GLY A 1 165 ? 17.362 -7.978 -22.505 1.00 60.88 165 GLY A N 1
ATOM 1347 C CA . GLY A 1 165 ? 17.793 -7.510 -23.827 1.00 60.88 165 GLY A CA 1
ATOM 1348 C C . GLY A 1 165 ? 16.652 -7.254 -24.815 1.00 60.88 165 GLY A C 1
ATOM 1349 O O . GLY A 1 165 ? 16.903 -7.182 -26.015 1.00 60.88 165 GLY A O 1
ATOM 1350 N N . GLY A 1 166 ? 15.410 -7.120 -24.339 1.00 53.69 166 GLY A N 1
ATOM 1351 C CA . GLY A 1 166 ? 14.228 -7.066 -25.195 1.00 53.69 166 GLY A CA 1
ATOM 1352 C C . GLY A 1 166 ? 13.220 -5.990 -24.811 1.00 53.69 166 GLY A C 1
ATOM 1353 O O . GLY A 1 166 ? 12.085 -6.335 -24.512 1.00 53.69 166 GLY A O 1
ATOM 1354 N N . TRP A 1 167 ? 13.605 -4.710 -24.859 1.00 42.50 167 TRP A N 1
ATOM 1355 C CA . TRP A 1 167 ? 12.677 -3.629 -25.228 1.00 42.50 167 TRP A CA 1
ATOM 1356 C C . TRP A 1 167 ? 13.426 -2.343 -25.600 1.00 42.50 167 TRP A C 1
ATOM 1358 O O . TRP A 1 167 ? 13.643 -1.438 -24.803 1.00 42.50 167 TRP A O 1
ATOM 1368 N N . SER A 1 168 ? 13.850 -2.263 -26.861 1.00 39.31 168 SER A N 1
ATOM 1369 C CA . SER A 1 168 ? 14.035 -0.971 -27.514 1.00 39.31 168 SER A CA 1
ATOM 1370 C C . SER A 1 168 ? 12.646 -0.401 -27.832 1.00 39.31 168 SER A C 1
ATOM 1372 O O . SER A 1 168 ? 11.957 -0.965 -28.683 1.00 39.31 168 SER A O 1
ATOM 1374 N N . ASN A 1 169 ? 12.284 0.711 -27.188 1.00 40.75 169 ASN A N 1
ATOM 1375 C CA . ASN A 1 169 ? 11.112 1.563 -27.445 1.00 40.75 169 ASN A CA 1
ATOM 1376 C C . ASN A 1 169 ? 9.730 0.981 -27.091 1.00 40.75 169 ASN A C 1
ATOM 1378 O O . ASN A 1 169 ? 9.102 0.373 -27.957 1.00 40.75 169 ASN A O 1
ATOM 1382 N N . ILE A 1 170 ? 9.222 1.297 -25.890 1.00 41.78 170 ILE A N 1
ATOM 1383 C CA . ILE A 1 170 ? 7.873 1.863 -25.653 1.00 41.78 170 ILE A CA 1
ATOM 1384 C C . ILE A 1 170 ? 7.987 2.880 -24.518 1.00 41.78 170 ILE A C 1
ATOM 1386 O O . ILE A 1 170 ? 8.635 2.536 -23.506 1.00 41.78 170 ILE A O 1
#